Protein AF-A0A352NDY7-F1 (afdb_monomer_lite)

Sequence (45 aa):
TIEALEKFIKSYPGTIILTSHDKAFVEKVADVHYEISEKKLRQVD

Structure (mmCIF, N/CA/C/O backbone):
data_AF-A0A352NDY7-F1
#
_entry.id   AF-A0A352NDY7-F1
#
loop_
_atom_site.group_PDB
_atom_site.id
_atom_site.type_symbol
_atom_site.label_atom_id
_atom_site.label_alt_id
_atom_site.label_comp_id
_atom_site.label_asym_id
_atom_site.label_entity_id
_atom_site.label_seq_id
_atom_site.pdbx_PDB_ins_code
_atom_site.Cartn_x
_atom_site.Cartn_y
_atom_site.Cartn_z
_atom_site.occupancy
_atom_site.B_iso_or_equiv
_atom_site.auth_seq_id
_atom_site.auth_comp_id
_atom_site.auth_asym_id
_atom_site.auth_atom_id
_atom_site.pdbx_PDB_model_num
ATOM 1 N N . THR A 1 1 ? -3.804 14.982 9.544 1.00 76.56 1 THR A N 1
ATOM 2 C CA . THR A 1 1 ? -4.434 15.232 8.224 1.00 76.56 1 THR A CA 1
ATOM 3 C C . THR A 1 1 ? -4.233 14.058 7.278 1.00 76.56 1 THR A C 1
ATOM 5 O O . THR A 1 1 ? -5.232 13.577 6.769 1.00 76.56 1 THR A O 1
ATOM 8 N N . ILE A 1 2 ? -3.016 13.517 7.124 1.00 85.75 2 ILE A N 1
ATOM 9 C CA . ILE A 1 2 ? -2.777 12.251 6.391 1.00 85.75 2 ILE A CA 1
ATOM 10 C C . ILE A 1 2 ? -3.451 11.044 7.060 1.00 85.75 2 ILE A C 1
ATOM 12 O O . ILE A 1 2 ? -4.147 10.292 6.395 1.00 85.75 2 ILE A O 1
ATOM 16 N N . GLU A 1 3 ? -3.365 10.912 8.384 1.00 89.44 3 GLU A N 1
ATOM 17 C CA . GLU A 1 3 ? -3.969 9.780 9.113 1.00 89.44 3 GLU A CA 1
ATOM 18 C C . GLU A 1 3 ? -5.491 9.653 8.917 1.00 89.44 3 GLU A C 1
ATOM 20 O O . GLU A 1 3 ? -6.041 8.556 8.925 1.00 89.44 3 GLU A O 1
ATOM 25 N N . ALA A 1 4 ? -6.196 10.778 8.747 1.00 93.06 4 ALA A N 1
ATOM 26 C CA . ALA A 1 4 ? -7.634 10.769 8.482 1.00 93.06 4 ALA A CA 1
ATOM 27 C C . ALA A 1 4 ? -7.937 10.227 7.077 1.00 93.06 4 ALA A C 1
ATOM 29 O O . ALA A 1 4 ? -8.891 9.471 6.905 1.00 93.06 4 ALA A O 1
ATOM 30 N N . LEU A 1 5 ? -7.098 10.570 6.095 1.00 93.19 5 LEU A N 1
ATOM 31 C CA . LEU A 1 5 ? -7.184 10.043 4.738 1.00 93.19 5 LEU A CA 1
ATOM 32 C C . LEU A 1 5 ? -6.846 8.548 4.702 1.00 93.19 5 LEU A C 1
ATOM 34 O O . LEU A 1 5 ? -7.583 7.783 4.090 1.00 93.19 5 LEU A O 1
ATOM 38 N N . GLU A 1 6 ? -5.795 8.117 5.404 1.00 94.44 6 GLU A N 1
ATOM 39 C CA . GLU A 1 6 ? -5.450 6.694 5.532 1.00 94.44 6 GLU A CA 1
ATOM 40 C C . GLU A 1 6 ? -6.627 5.889 6.106 1.00 94.44 6 GLU A C 1
ATOM 42 O O . GLU A 1 6 ? -6.987 4.843 5.567 1.00 94.44 6 GLU A O 1
ATOM 47 N N . LYS A 1 7 ? -7.272 6.398 7.167 1.00 94.94 7 LYS A N 1
ATOM 48 C CA . LYS A 1 7 ? -8.464 5.772 7.764 1.00 94.94 7 LYS A CA 1
ATOM 49 C C . LYS A 1 7 ? -9.634 5.709 6.789 1.00 94.94 7 LYS A C 1
ATOM 51 O O . LYS A 1 7 ? -10.278 4.669 6.696 1.00 94.94 7 LYS A O 1
ATOM 56 N N . PHE A 1 8 ? -9.897 6.796 6.065 1.00 94.62 8 PHE A N 1
ATOM 57 C CA . PHE A 1 8 ? -10.957 6.835 5.063 1.00 94.62 8 PHE A CA 1
ATOM 58 C C . PHE A 1 8 ? -10.733 5.782 3.974 1.00 94.62 8 PHE A C 1
ATOM 60 O O . PHE A 1 8 ? -11.631 4.978 3.731 1.00 94.62 8 PHE A O 1
ATOM 67 N N . ILE A 1 9 ? -9.528 5.734 3.392 1.00 95.38 9 ILE A N 1
ATOM 68 C CA . ILE A 1 9 ? -9.169 4.779 2.333 1.00 95.38 9 ILE A CA 1
ATOM 69 C C . ILE A 1 9 ? -9.355 3.343 2.831 1.00 95.38 9 ILE A C 1
ATOM 71 O O . ILE A 1 9 ? -10.041 2.565 2.179 1.00 95.38 9 ILE A O 1
ATOM 75 N N . LYS A 1 10 ? -8.845 3.019 4.026 1.00 94.12 10 LYS A N 1
ATOM 76 C CA . LYS A 1 10 ? -8.988 1.680 4.628 1.00 94.12 10 LYS A CA 1
ATOM 77 C C . LYS A 1 10 ? -10.429 1.292 4.962 1.00 94.12 10 LYS A C 1
ATOM 79 O O . LYS A 1 10 ? -10.742 0.110 5.016 1.00 94.12 10 LYS A O 1
ATOM 84 N N . SER A 1 11 ? -11.295 2.265 5.242 1.00 96.00 11 SER A N 1
ATOM 85 C CA . SER A 1 11 ? -12.712 2.017 5.538 1.00 96.00 11 SER A CA 1
ATOM 86 C C . SER A 1 11 ? -13.604 1.949 4.300 1.00 96.00 11 SER A C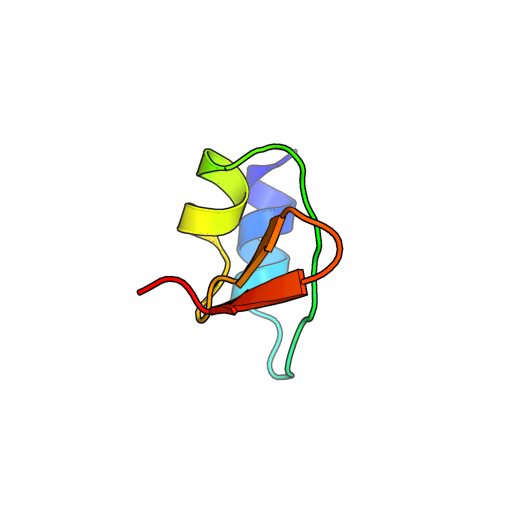 1
ATOM 88 O O . SER A 1 11 ? -14.782 1.607 4.420 1.00 96.00 11 SER A O 1
ATOM 90 N N . TYR A 1 12 ? -13.087 2.318 3.127 1.00 96.88 12 TYR A N 1
ATOM 91 C CA . TYR A 1 12 ? -13.890 2.371 1.919 1.00 96.88 12 TYR A CA 1
ATOM 92 C C . TYR A 1 12 ? -14.175 0.945 1.421 1.00 96.88 12 TYR A C 1
ATOM 94 O O . TYR A 1 12 ? -13.240 0.186 1.187 1.00 96.88 12 TYR A O 1
ATOM 102 N N . PRO A 1 13 ? -15.449 0.553 1.241 1.00 96.00 13 PRO A N 1
ATOM 103 C CA . PRO A 1 13 ? -15.801 -0.835 0.935 1.00 96.00 13 PRO A CA 1
ATOM 104 C C . PRO A 1 13 ? -15.533 -1.242 -0.523 1.00 96.00 13 PRO A C 1
ATOM 106 O O . PRO A 1 13 ? -15.690 -2.410 -0.868 1.00 96.00 13 PRO A O 1
ATOM 109 N N . GLY A 1 14 ? -15.205 -0.287 -1.396 1.00 96.19 14 GLY A N 1
ATOM 110 C CA . GLY A 1 14 ? -14.919 -0.533 -2.808 1.00 96.19 14 GLY A CA 1
ATOM 111 C C . GLY A 1 14 ? -13.425 -0.548 -3.122 1.00 96.19 14 GLY A C 1
ATOM 112 O O . GLY A 1 14 ? -12.578 -0.313 -2.268 1.00 96.19 14 GLY A O 1
ATOM 113 N N . THR A 1 15 ? -13.095 -0.774 -4.392 1.00 96.44 15 THR A N 1
ATOM 114 C CA . THR A 1 15 ? -11.712 -0.695 -4.871 1.00 96.44 15 THR A CA 1
ATOM 115 C C . THR A 1 15 ? -11.291 0.757 -5.066 1.00 96.44 15 THR A C 1
ATOM 117 O O . THR A 1 15 ? -11.989 1.530 -5.725 1.00 96.44 15 THR A O 1
ATOM 120 N N . ILE A 1 16 ? -10.122 1.114 -4.539 1.00 96.25 16 ILE A N 1
ATOM 121 C CA . ILE A 1 16 ? -9.493 2.417 -4.756 1.00 96.25 16 ILE A CA 1
ATOM 122 C C . ILE A 1 16 ? -8.239 2.213 -5.601 1.00 96.25 16 ILE A C 1
ATOM 124 O O . ILE A 1 16 ? -7.379 1.406 -5.267 1.00 96.25 16 ILE A O 1
ATOM 128 N N . ILE A 1 17 ? -8.123 2.989 -6.677 1.00 96.00 17 ILE A N 1
ATOM 129 C CA . ILE A 1 17 ? -6.868 3.163 -7.409 1.00 96.00 17 ILE A CA 1
ATOM 130 C C . ILE A 1 17 ? -6.343 4.545 -7.048 1.00 96.00 17 ILE A C 1
ATOM 132 O O . ILE A 1 17 ? -7.027 5.548 -7.252 1.00 96.00 17 ILE A O 1
ATOM 136 N N . LEU A 1 18 ? -5.134 4.596 -6.501 1.00 94.88 18 LEU A N 1
ATOM 137 C CA . LEU A 1 18 ? -4.475 5.835 -6.112 1.00 94.88 18 LEU A CA 1
ATOM 138 C C . LEU A 1 18 ? -3.051 5.876 -6.656 1.00 94.88 18 LEU A C 1
ATOM 140 O O . LEU A 1 18 ? -2.438 4.845 -6.916 1.00 94.88 18 LEU A O 1
ATOM 144 N N . THR A 1 19 ? -2.527 7.087 -6.810 1.00 95.06 19 THR A N 1
ATOM 145 C CA . THR A 1 19 ? -1.127 7.335 -7.150 1.00 95.06 19 THR A CA 1
ATOM 146 C C . THR A 1 19 ? -0.554 8.333 -6.158 1.00 95.06 19 THR A C 1
ATOM 148 O O . THR A 1 19 ? -1.223 9.295 -5.779 1.00 95.06 19 THR A O 1
ATOM 151 N N . SER A 1 20 ? 0.680 8.105 -5.725 1.00 93.25 20 SER A N 1
ATOM 152 C CA . SER A 1 20 ? 1.395 9.001 -4.823 1.00 93.25 20 SER A CA 1
ATOM 153 C C . SER A 1 20 ? 2.890 8.923 -5.096 1.00 93.25 20 SER A C 1
ATOM 155 O O . SER A 1 20 ? 3.409 7.881 -5.487 1.00 93.25 20 SER A O 1
ATOM 157 N N . HIS A 1 21 ? 3.583 10.036 -4.868 1.00 92.69 21 HIS A N 1
ATOM 158 C CA . HIS A 1 21 ? 5.045 10.070 -4.844 1.00 92.69 21 HIS A CA 1
ATOM 159 C C . HIS A 1 21 ? 5.616 9.700 -3.463 1.00 92.69 21 HIS A C 1
ATOM 161 O O . HIS A 1 21 ? 6.818 9.476 -3.340 1.00 92.69 21 HIS A O 1
ATOM 167 N N . ASP A 1 22 ? 4.768 9.623 -2.433 1.00 93.56 22 ASP A N 1
ATOM 168 C CA . ASP A 1 22 ? 5.136 9.187 -1.085 1.00 93.56 22 ASP A CA 1
ATOM 169 C C . ASP A 1 22 ? 4.982 7.666 -0.959 1.00 93.56 22 ASP A C 1
ATOM 171 O O . ASP A 1 22 ? 3.869 7.146 -0.840 1.00 93.56 22 ASP A O 1
ATOM 175 N N . LYS A 1 23 ? 6.116 6.959 -0.977 1.00 90.12 23 LYS A N 1
ATOM 176 C CA . LYS A 1 23 ? 6.170 5.496 -0.867 1.00 90.12 23 LYS A CA 1
ATOM 177 C C . LYS A 1 23 ? 5.634 4.991 0.474 1.00 90.12 23 LYS A C 1
ATOM 179 O O . LYS A 1 23 ? 4.879 4.026 0.492 1.00 90.12 23 LYS A O 1
ATOM 184 N N . ALA A 1 24 ? 5.945 5.680 1.573 1.00 92.50 24 ALA A N 1
ATOM 185 C CA . ALA A 1 24 ? 5.521 5.264 2.908 1.00 92.50 24 ALA A CA 1
ATOM 186 C C . ALA A 1 24 ? 4.001 5.380 3.082 1.00 92.50 24 ALA A C 1
ATOM 188 O O . ALA A 1 24 ? 3.395 4.595 3.808 1.00 92.50 24 ALA A O 1
ATOM 189 N N . PHE A 1 25 ? 3.366 6.349 2.419 1.00 93.38 25 PHE A N 1
ATOM 190 C CA . PHE A 1 25 ? 1.908 6.428 2.377 1.00 93.38 25 PHE A CA 1
ATOM 191 C C . PHE A 1 25 ? 1.297 5.260 1.594 1.00 93.38 25 PHE A C 1
ATOM 193 O O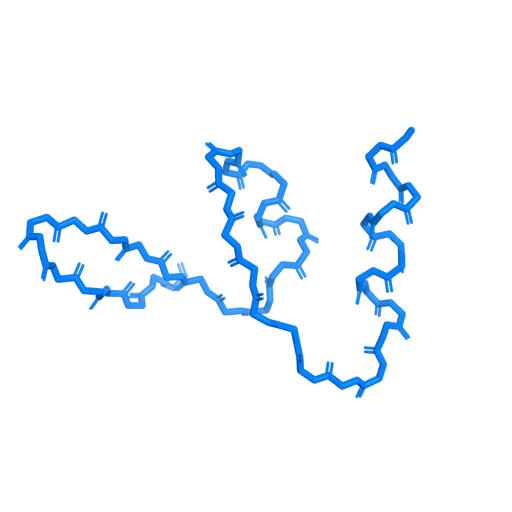 . PHE A 1 25 ? 0.3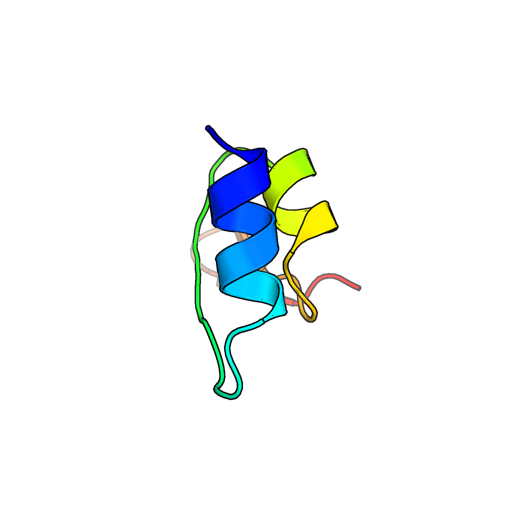89 4.610 2.108 1.00 93.38 25 PHE A O 1
ATOM 200 N N . VAL A 1 26 ? 1.804 4.965 0.388 1.00 93.56 26 VAL A N 1
ATOM 201 C CA . VAL A 1 26 ? 1.310 3.850 -0.447 1.00 93.56 26 VAL A CA 1
ATOM 202 C C . VAL A 1 26 ? 1.421 2.525 0.304 1.00 93.56 26 VAL A C 1
ATOM 204 O O . VAL A 1 26 ? 0.430 1.805 0.401 1.00 93.56 26 VAL A O 1
ATOM 207 N N . GLU A 1 2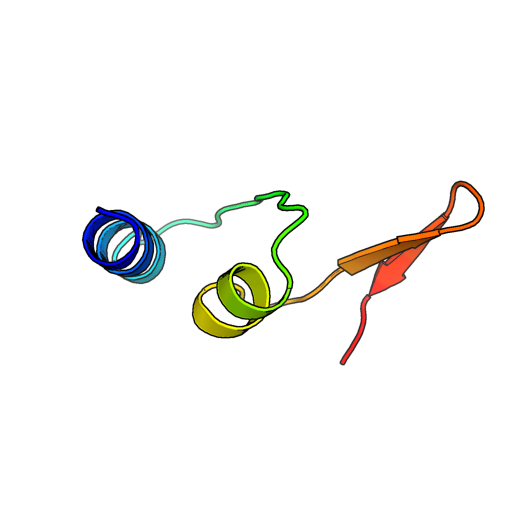7 ? 2.567 2.265 0.936 1.00 91.38 27 GLU A N 1
ATOM 208 C CA . GLU A 1 27 ? 2.800 1.071 1.758 1.00 91.38 27 GLU A CA 1
ATOM 209 C C . GLU A 1 27 ? 1.814 0.914 2.912 1.00 91.38 27 GLU A C 1
ATOM 211 O O . GLU A 1 27 ? 1.456 -0.202 3.282 1.00 91.38 27 GLU A O 1
ATOM 216 N N . LYS A 1 28 ? 1.329 2.021 3.476 1.00 93.44 28 LYS A N 1
ATOM 217 C CA . LYS A 1 28 ? 0.372 1.972 4.582 1.00 93.44 28 LYS A CA 1
ATOM 218 C C . LYS A 1 28 ? -1.056 1.684 4.147 1.00 93.44 28 LYS A C 1
ATOM 220 O O . LYS A 1 28 ? -1.822 1.237 5.006 1.00 93.44 28 LYS A O 1
ATOM 225 N N . VAL A 1 29 ? -1.451 2.013 2.915 1.00 94.88 29 VAL A N 1
ATOM 226 C CA . VAL A 1 29 ? -2.870 2.036 2.500 1.00 94.88 29 VAL A CA 1
ATOM 227 C C . VAL A 1 29 ? -3.220 1.109 1.342 1.00 94.88 29 VAL A C 1
ATOM 229 O O . VAL A 1 29 ? -4.395 0.786 1.206 1.00 94.88 29 VAL A O 1
ATOM 232 N N . ALA A 1 30 ? -2.261 0.731 0.498 1.00 95.00 30 ALA A N 1
ATOM 233 C CA . ALA A 1 30 ? -2.526 -0.043 -0.708 1.00 95.00 30 ALA A CA 1
ATOM 234 C C . ALA A 1 30 ? -2.3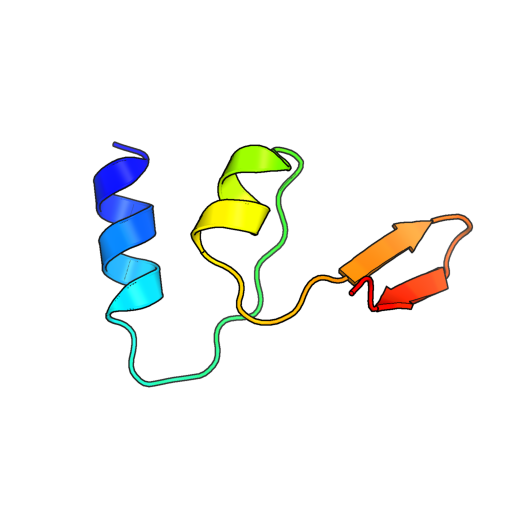68 -1.548 -0.459 1.00 95.00 30 ALA A C 1
ATOM 236 O O . ALA A 1 30 ? -1.355 -1.985 0.085 1.00 95.00 30 ALA A O 1
ATOM 237 N N . ASP A 1 31 ? -3.342 -2.331 -0.929 1.00 95.00 31 ASP A N 1
ATOM 238 C CA . ASP A 1 31 ? -3.292 -3.799 -0.902 1.00 95.00 31 ASP A CA 1
ATOM 239 C C . ASP A 1 31 ? -2.397 -4.377 -2.010 1.00 95.00 31 ASP A C 1
ATOM 241 O O . ASP A 1 31 ? -1.826 -5.452 -1.860 1.00 95.00 31 ASP A O 1
ATOM 245 N N . VAL A 1 32 ? -2.287 -3.669 -3.141 1.00 94.50 32 VAL A N 1
ATOM 246 C CA . VAL A 1 32 ? -1.475 -4.062 -4.302 1.00 94.50 32 VAL A CA 1
ATOM 247 C C . VAL A 1 32 ? -0.676 -2.863 -4.782 1.00 94.50 32 VAL A C 1
ATOM 249 O O . VAL A 1 32 ? -1.228 -1.776 -4.969 1.00 94.50 32 VAL A O 1
ATOM 252 N N . HIS A 1 33 ? 0.625 -3.056 -4.990 1.00 94.50 33 HIS A N 1
ATOM 253 C CA . HIS A 1 33 ? 1.536 -1.978 -5.351 1.00 94.50 33 HIS A CA 1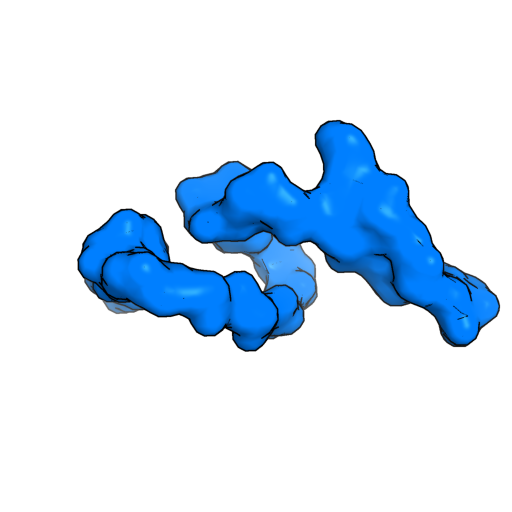
ATOM 254 C C . HIS A 1 33 ? 1.929 -2.076 -6.814 1.00 94.50 33 HIS A C 1
ATOM 256 O O . HIS A 1 33 ? 2.240 -3.146 -7.333 1.00 94.50 33 HIS A O 1
ATOM 262 N N . TYR A 1 34 ? 1.940 -0.928 -7.483 1.00 94.50 34 TYR A N 1
ATOM 263 C CA . TYR A 1 34 ? 2.431 -0.822 -8.845 1.00 94.50 34 TYR A CA 1
ATOM 264 C C . TYR A 1 34 ? 3.448 0.303 -8.952 1.00 94.50 34 TYR A C 1
ATOM 266 O O . TYR A 1 34 ? 3.231 1.406 -8.451 1.00 94.50 34 TYR A O 1
ATOM 274 N N . GLU A 1 35 ? 4.531 0.036 -9.672 1.00 93.25 35 GLU A N 1
ATOM 275 C CA . GLU A 1 35 ? 5.537 1.023 -10.026 1.00 93.25 35 GLU A CA 1
ATOM 276 C C . GLU A 1 35 ? 5.486 1.308 -11.529 1.00 93.25 35 GLU A C 1
ATOM 278 O O . GLU A 1 35 ? 5.404 0.401 -12.365 1.00 93.25 35 GLU A O 1
ATOM 283 N N . ILE A 1 36 ? 5.539 2.594 -11.875 1.00 92.56 36 ILE A N 1
ATOM 284 C CA . ILE A 1 36 ? 5.670 3.048 -13.256 1.00 92.56 36 ILE A CA 1
ATOM 285 C C . ILE A 1 36 ? 7.125 3.444 -13.485 1.00 92.56 36 ILE A C 1
ATOM 287 O O . ILE A 1 36 ? 7.604 4.431 -12.930 1.00 92.56 36 ILE A O 1
ATOM 291 N N . SER A 1 37 ? 7.818 2.697 -14.339 1.00 92.44 37 SER A N 1
ATOM 292 C CA . SER A 1 37 ? 9.197 2.975 -14.748 1.00 92.44 37 SER A CA 1
ATOM 293 C C . SER A 1 37 ? 9.402 2.610 -16.217 1.00 92.44 37 SER A C 1
ATOM 295 O O . SER A 1 37 ? 8.763 1.695 -16.736 1.00 92.44 37 SER A O 1
ATOM 297 N N . GLU A 1 38 ? 10.260 3.347 -16.931 1.00 94.81 38 GLU A N 1
ATOM 298 C CA . GLU A 1 38 ? 10.567 3.074 -18.349 1.00 94.81 38 GLU A CA 1
ATOM 299 C C . GLU A 1 38 ? 9.315 2.970 -19.249 1.00 94.81 38 GLU A C 1
ATOM 301 O O . GLU A 1 38 ? 9.226 2.110 -20.128 1.00 94.81 38 GLU A O 1
ATOM 306 N N . LYS A 1 39 ? 8.308 3.824 -19.004 1.00 94.12 39 LYS A N 1
ATOM 307 C CA . LYS A 1 39 ? 6.987 3.802 -19.675 1.00 94.12 39 LYS A CA 1
ATOM 308 C C . LYS A 1 39 ? 6.237 2.462 -19.548 1.00 94.12 39 LYS A C 1
ATOM 310 O O . LYS A 1 39 ? 5.362 2.167 -20.361 1.00 94.12 39 LYS A O 1
ATOM 315 N N . LYS A 1 40 ? 6.565 1.652 -18.541 1.00 95.12 40 LYS A N 1
ATOM 316 C CA . LYS A 1 40 ? 5.912 0.379 -18.219 1.00 95.12 40 LYS A CA 1
ATOM 317 C C . LYS A 1 40 ? 5.352 0.426 -16.801 1.00 95.12 40 LYS A C 1
ATOM 319 O O . LYS A 1 40 ? 5.957 1.016 -15.914 1.00 95.12 40 LYS A O 1
ATOM 324 N N . LEU A 1 41 ? 4.212 -0.227 -16.604 1.00 94.56 41 LEU A N 1
ATOM 325 C CA . LEU A 1 41 ? 3.623 -0.485 -15.293 1.00 94.56 41 LEU A CA 1
ATOM 326 C C . LEU A 1 41 ? 4.047 -1.887 -14.846 1.00 94.56 41 LEU A C 1
ATOM 328 O O . LEU A 1 41 ? 3.917 -2.837 -15.622 1.00 94.56 41 LEU A O 1
ATOM 332 N N . ARG A 1 42 ? 4.565 -2.021 -13.627 1.00 95.25 42 ARG A N 1
ATOM 333 C CA . ARG A 1 42 ? 4.951 -3.307 -13.034 1.00 95.25 42 ARG A CA 1
ATOM 334 C C . ARG A 1 42 ? 4.303 -3.437 -11.670 1.00 95.25 42 ARG A C 1
ATOM 336 O O . ARG A 1 42 ? 4.365 -2.498 -10.887 1.00 95.25 42 ARG A O 1
ATOM 343 N N . GLN A 1 43 ? 3.691 -4.583 -11.403 1.00 93.81 43 GLN A N 1
ATOM 344 C CA . GLN A 1 43 ? 3.267 -4.914 -10.050 1.00 93.81 43 GLN A CA 1
ATOM 345 C C . GLN A 1 43 ? 4.511 -5.249 -9.224 1.00 93.81 43 GLN A C 1
ATOM 347 O O . GLN A 1 43 ? 5.413 -5.927 -9.725 1.00 93.81 43 GLN A O 1
ATOM 352 N N . VAL A 1 44 ? 4.567 -4.722 -8.009 1.00 89.00 44 VAL A N 1
ATOM 353 C CA . VAL A 1 44 ? 5.624 -4.988 -7.033 1.00 89.00 44 VAL A CA 1
ATOM 354 C C . VAL A 1 44 ? 4.987 -5.774 -5.889 1.00 89.00 44 VAL A C 1
ATOM 356 O O . VAL A 1 44 ? 3.867 -5.445 -5.491 1.00 89.00 44 VAL A O 1
ATOM 359 N N . ASP A 1 45 ? 5.670 -6.830 -5.444 1.00 76.31 45 ASP A N 1
ATOM 360 C CA . ASP A 1 45 ? 5.259 -7.662 -4.304 1.00 76.31 45 ASP A CA 1
ATOM 361 C C . ASP A 1 45 ? 5.563 -6.981 -2.963 1.00 76.31 45 ASP A C 1
ATOM 363 O O . ASP A 1 45 ? 6.646 -6.353 -2.853 1.00 76.31 45 ASP A O 1
#

pLDDT: mean 93.08, std 4.15, range [76.31, 96.88]

Foldseek 3Di:
DLVVVLVVLQPDPDDDDDDDPDPVSCVSRPPWDWDQDPNDIDTDD

Radius of gyration: 11.49 Å; chains: 1; bounding box: 26×23×29 Å

Secondary structure (DSSP, 8-state):
-HHHHHHHHHH-SS------S-HHHHHHH-SSEEEEETTEEEEE-